Protein AF-A0A1A8IDZ0-F1 (afdb_monomer)

Radius of gyration: 22.8 Å; Cα c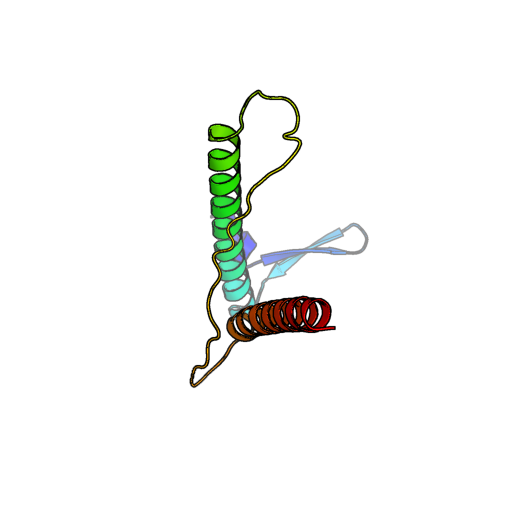ontacts (8 Å, |Δi|>4): 42; chains: 1; bounding box: 43×44×68 Å

Foldseek 3Di:
DVVVQPLQWPWDQDPNDTDIDGDDPVSSVVSVVVVVVVVVVVVVVVVVVVVCVVPDDPDDDDPDDDDDDDADDQDDDPDDDVVNVVRNVVVVVVVVVVVVVVVVVVD

Secondary structure (DSSP, 8-state):
-HHHHHHHEEEEEETTEEEEEEPPHHHHHHHHHHHHHHHHHHHHHHHHHHHHHHH--SSS--S--------------SS--HHHHHHHHHHHHHHHHHHHHHHHH--

pLDDT: mean 92.17, std 7.97, range [53.25, 98.69]

Solvent-accessible surface area (backbone atoms only — not comparable to full-atom values): 6622 Å² total; per-residue (Å²): 107,72,66,60,51,58,45,38,30,48,78,43,83,54,98,91,41,81,46,78,43,80,48,54,74,68,56,23,50,53,48,50,52,51,48,51,52,50,53,51,50,51,51,52,52,50,49,51,53,51,52,52,62,73,68,57,70,92,68,74,84,71,94,71,86,88,85,85,88,87,75,75,68,80,70,88,62,101,74,72,55,72,66,45,51,54,41,34,50,53,44,52,54,50,51,54,51,50,51,55,52,54,60,64,72,75,110

Sequence (107 aa):
SQMAHWLCHRRLAVRGEMLVKPMTGQQALEARDALAKQIYGQLFTWTVQRLNSALRTQRSKAKSFIGVLDIYGFETFDRNSFEQFCINYANEKLQQQFNRHVFHLEQ

Structure (mmCIF, N/CA/C/O backbone):
data_AF-A0A1A8IDZ0-F1
#
_entry.id   AF-A0A1A8IDZ0-F1
#
loop_
_atom_site.group_PDB
_atom_site.id
_atom_site.type_symbol
_atom_site.label_atom_id
_atom_site.label_alt_id
_atom_site.label_comp_id
_atom_site.label_asym_id
_atom_site.label_entity_id
_atom_site.label_s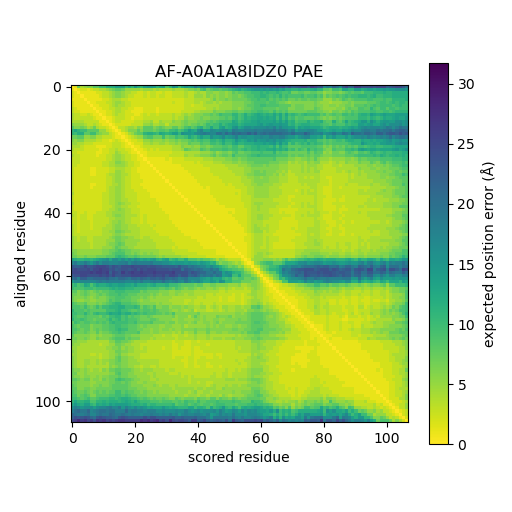eq_id
_atom_site.pdbx_PDB_ins_code
_atom_site.Cartn_x
_atom_site.Cartn_y
_atom_site.Cartn_z
_atom_site.occupancy
_atom_site.B_iso_or_equiv
_atom_site.auth_seq_id
_atom_site.auth_comp_id
_atom_site.auth_asym_id
_atom_site.auth_atom_id
_atom_site.pdbx_PDB_model_num
ATOM 1 N N . SER A 1 1 ? -0.566 4.135 -29.370 1.00 85.06 1 SER A N 1
ATOM 2 C CA . SER A 1 1 ? -1.405 4.966 -28.476 1.00 85.06 1 SER A CA 1
ATOM 3 C C . SER A 1 1 ? -0.510 5.915 -27.683 1.00 85.06 1 SER A C 1
ATOM 5 O O . SER A 1 1 ? 0.661 5.599 -27.500 1.00 85.06 1 SER A O 1
ATOM 7 N N . GLN A 1 2 ? -1.018 7.062 -27.211 1.00 91.69 2 GLN A N 1
ATOM 8 C CA . GLN A 1 2 ? -0.215 8.009 -26.410 1.00 91.69 2 GLN A CA 1
ATOM 9 C C . GLN A 1 2 ? 0.345 7.367 -25.127 1.00 91.69 2 GLN A C 1
ATOM 11 O O . GLN A 1 2 ? 1.490 7.615 -24.769 1.00 91.69 2 GLN A O 1
ATOM 16 N N . MET A 1 3 ? -0.422 6.479 -24.484 1.00 90.00 3 MET A N 1
ATOM 17 C CA . MET A 1 3 ? 0.023 5.737 -23.298 1.00 90.00 3 MET A CA 1
ATOM 18 C C . MET A 1 3 ? 1.265 4.876 -23.575 1.00 90.00 3 MET A C 1
ATOM 20 O O . MET A 1 3 ? 2.238 4.948 -22.836 1.00 90.00 3 MET A O 1
ATOM 24 N N . ALA A 1 4 ? 1.268 4.104 -24.669 1.00 90.75 4 ALA A N 1
ATOM 25 C CA . ALA A 1 4 ? 2.416 3.269 -25.029 1.00 90.75 4 ALA A CA 1
ATOM 26 C C . ALA A 1 4 ? 3.680 4.106 -25.293 1.00 90.75 4 ALA A C 1
ATOM 28 O O . ALA A 1 4 ? 4.775 3.707 -24.911 1.00 90.75 4 ALA A O 1
ATOM 29 N N . HIS A 1 5 ? 3.530 5.292 -25.895 1.00 92.94 5 HIS A N 1
ATOM 30 C CA . HIS A 1 5 ? 4.654 6.207 -26.087 1.00 92.94 5 HIS A CA 1
ATOM 31 C C . HIS A 1 5 ? 5.252 6.644 -24.743 1.00 92.94 5 HIS 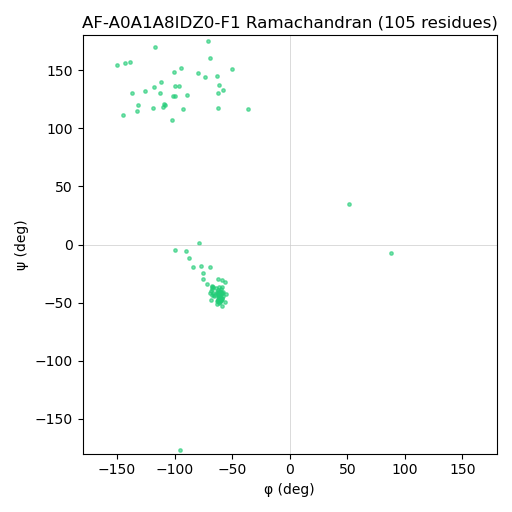A C 1
ATOM 33 O O . HIS A 1 5 ? 6.456 6.492 -24.553 1.00 92.94 5 HIS A O 1
ATOM 39 N N . TRP A 1 6 ? 4.422 7.107 -23.803 1.00 93.75 6 TRP A N 1
ATOM 40 C CA . TRP A 1 6 ? 4.884 7.634 -22.512 1.00 93.75 6 TRP A CA 1
ATOM 41 C C . TRP A 1 6 ? 5.293 6.572 -21.485 1.00 93.75 6 TRP A C 1
ATOM 43 O O . TRP A 1 6 ? 6.031 6.888 -20.559 1.00 93.75 6 TRP A O 1
ATOM 53 N N . LEU A 1 7 ? 4.874 5.316 -21.651 1.00 93.56 7 LEU A N 1
ATOM 54 C CA . LEU A 1 7 ? 5.415 4.196 -20.870 1.00 93.56 7 LEU A CA 1
ATOM 55 C C . LEU A 1 7 ? 6.814 3.779 -21.344 1.00 93.56 7 LEU A C 1
ATOM 57 O O . LEU A 1 7 ? 7.616 3.310 -20.544 1.00 93.56 7 LEU A O 1
ATOM 61 N N . CYS A 1 8 ? 7.115 3.967 -22.632 1.00 95.19 8 CYS A N 1
ATOM 62 C CA . CYS A 1 8 ? 8.407 3.607 -23.219 1.00 95.19 8 CYS A CA 1
ATOM 63 C C . CYS A 1 8 ? 9.366 4.797 -23.372 1.00 95.19 8 CYS A C 1
ATOM 65 O O . CYS A 1 8 ? 10.509 4.605 -23.783 1.00 95.19 8 CYS A O 1
ATOM 67 N N . HIS A 1 9 ? 8.927 6.021 -23.071 1.00 94.81 9 HIS A N 1
ATOM 68 C CA . HIS A 1 9 ? 9.733 7.235 -23.179 1.00 94.81 9 HIS A CA 1
ATOM 69 C C . HIS A 1 9 ? 9.523 8.123 -21.961 1.00 94.81 9 HIS A C 1
ATOM 71 O O . HIS A 1 9 ? 8.399 8.468 -21.603 1.00 94.81 9 HIS A O 1
ATOM 77 N N . ARG A 1 10 ? 10.626 8.569 -21.364 1.00 92.00 10 ARG A N 1
ATOM 78 C CA . ARG A 1 10 ? 10.613 9.484 -20.229 1.00 92.00 10 ARG A CA 1
ATOM 79 C C . ARG A 1 10 ? 10.885 10.903 -20.699 1.00 92.00 10 ARG A C 1
ATOM 81 O O . ARG A 1 10 ? 11.898 11.166 -21.347 1.00 92.00 10 ARG A O 1
ATOM 88 N N . ARG A 1 11 ? 10.005 11.825 -20.311 1.00 91.38 11 ARG 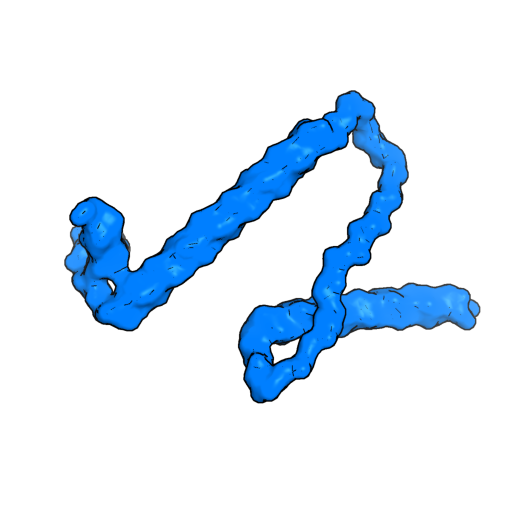A N 1
ATOM 89 C CA . ARG A 1 11 ? 10.204 13.263 -20.493 1.00 91.38 11 ARG A CA 1
ATOM 90 C C . ARG A 1 11 ? 10.934 13.846 -19.284 1.00 91.38 11 ARG A C 1
ATOM 92 O O . ARG A 1 11 ? 10.525 13.615 -18.148 1.00 91.38 11 ARG A O 1
ATOM 99 N N . LEU A 1 12 ? 12.008 14.582 -19.528 1.00 90.62 12 LEU A N 1
ATOM 100 C CA . LEU A 1 12 ? 12.883 15.171 -18.520 1.00 90.62 12 LEU A CA 1
ATOM 101 C C . LEU A 1 12 ? 12.994 16.672 -18.775 1.00 90.62 12 LEU A C 1
ATOM 103 O O . LEU A 1 12 ? 13.249 17.081 -19.903 1.00 90.62 12 LEU A O 1
ATOM 107 N N . ALA A 1 13 ? 12.827 17.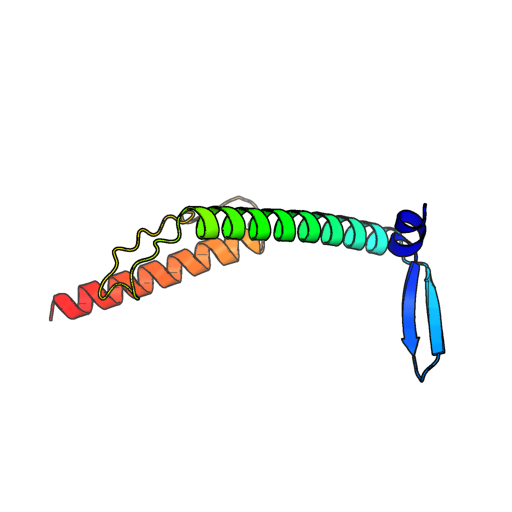476 -17.730 1.00 92.50 13 ALA A N 1
ATOM 108 C CA . ALA A 1 13 ? 13.124 18.901 -17.780 1.00 92.50 13 ALA A CA 1
ATOM 109 C C . ALA A 1 13 ? 14.564 19.111 -17.297 1.00 92.50 13 ALA A C 1
ATOM 111 O O . ALA A 1 13 ? 14.878 18.794 -16.149 1.00 92.50 13 ALA A O 1
ATOM 112 N N . VAL A 1 14 ? 15.443 19.614 -18.162 1.00 89.94 14 VAL A N 1
ATOM 113 C CA . VAL A 1 14 ? 16.849 19.884 -17.836 1.00 89.94 14 VAL A CA 1
ATOM 114 C C . VAL A 1 14 ? 17.196 21.283 -18.322 1.00 89.94 14 VAL A C 1
ATOM 116 O O . VAL A 1 14 ? 17.092 21.567 -19.506 1.00 89.94 14 VAL A O 1
ATOM 119 N N . ARG A 1 15 ? 17.614 22.165 -17.403 1.00 84.44 15 ARG A N 1
ATOM 120 C CA . ARG A 1 15 ? 18.063 23.541 -17.714 1.00 84.44 15 ARG A CA 1
ATOM 121 C C . ARG A 1 15 ? 17.083 24.353 -18.586 1.00 84.44 15 ARG A C 1
ATOM 123 O O . ARG A 1 15 ? 17.506 25.164 -19.395 1.00 84.44 15 ARG A O 1
ATOM 130 N N . GLY A 1 16 ? 15.777 24.146 -18.404 1.00 87.75 16 GLY A N 1
ATOM 131 C CA . GLY A 1 16 ? 14.729 24.841 -19.164 1.00 87.75 16 GLY A CA 1
ATOM 132 C C . GLY A 1 16 ? 14.328 24.159 -20.477 1.00 87.75 16 GLY A C 1
ATOM 133 O O . GLY A 1 16 ? 13.321 24.541 -21.064 1.00 87.75 16 GLY A O 1
ATOM 134 N N . GLU A 1 17 ? 15.040 23.112 -20.899 1.00 90.94 17 GLU A N 1
ATOM 135 C CA . GLU A 1 17 ? 14.709 22.317 -22.081 1.00 90.94 17 GLU A CA 1
ATOM 136 C C . GLU A 1 17 ? 14.007 21.007 -21.707 1.00 90.94 17 GLU A C 1
ATOM 138 O O . GLU A 1 17 ? 14.249 20.412 -20.652 1.00 90.94 17 GLU A O 1
ATOM 143 N N . MET A 1 18 ? 13.126 20.544 -22.597 1.00 91.62 18 MET A N 1
ATOM 144 C CA . MET A 1 18 ? 12.391 19.290 -22.440 1.00 91.62 18 MET A CA 1
ATOM 145 C C . MET A 1 18 ? 13.012 18.208 -23.321 1.00 91.62 18 MET A C 1
ATOM 147 O O . MET A 1 18 ? 12.826 18.202 -24.535 1.00 91.62 18 MET A O 1
ATOM 151 N N . LEU A 1 19 ? 13.710 17.260 -22.698 1.00 92.38 19 LEU A N 1
ATOM 152 C CA . LEU A 1 19 ? 14.304 16.106 -23.365 1.00 92.38 19 LEU A CA 1
ATOM 153 C C . LEU A 1 19 ? 13.374 14.893 -23.263 1.00 92.38 19 LEU A C 1
ATOM 155 O O . LEU A 1 19 ? 12.851 14.588 -22.191 1.00 92.38 19 LEU A O 1
ATOM 159 N N . VAL A 1 20 ? 13.209 14.156 -24.361 1.00 92.81 20 VAL A N 1
ATOM 160 C CA . VAL A 1 20 ? 12.527 12.854 -24.366 1.00 92.81 20 VAL A CA 1
ATOM 161 C C . VAL A 1 20 ? 13.563 11.764 -24.602 1.00 92.81 20 VAL A C 1
ATOM 163 O O . VAL A 1 20 ? 14.258 11.774 -25.614 1.00 92.81 20 VAL A O 1
ATOM 166 N N . LYS A 1 21 ? 13.674 10.823 -23.660 1.00 93.81 21 LYS A N 1
ATOM 167 C CA . LYS A 1 21 ? 14.618 9.701 -23.727 1.00 93.81 21 LYS A CA 1
ATOM 168 C C . LYS A 1 21 ? 13.859 8.368 -23.750 1.00 93.81 21 LYS A C 1
ATOM 170 O O . LYS A 1 21 ? 12.951 8.203 -22.931 1.00 93.81 21 LYS A O 1
ATOM 175 N N . PRO A 1 22 ? 14.223 7.406 -24.618 1.00 94.56 22 PRO A N 1
ATOM 176 C CA . PRO A 1 22 ? 13.661 6.060 -24.557 1.00 94.56 22 PRO A CA 1
ATOM 177 C C . PRO A 1 22 ? 14.029 5.363 -23.237 1.00 94.56 22 PRO A C 1
ATOM 179 O O . PRO A 1 22 ? 15.117 5.561 -22.688 1.00 94.56 22 PRO A O 1
ATOM 182 N N . MET A 1 23 ? 13.109 4.553 -22.725 1.00 95.25 23 MET A N 1
ATOM 183 C CA . MET A 1 23 ? 13.282 3.732 -21.525 1.00 95.25 23 MET A CA 1
ATOM 184 C C . MET A 1 23 ? 13.731 2.322 -21.911 1.00 95.25 23 MET A C 1
ATOM 186 O O . MET A 1 23 ? 13.419 1.834 -22.998 1.00 95.25 23 MET A O 1
ATOM 190 N N . THR A 1 24 ? 14.463 1.651 -21.020 1.00 96.50 24 THR A N 1
ATOM 191 C CA . THR A 1 24 ? 14.751 0.221 -21.203 1.00 96.50 24 THR A CA 1
ATOM 192 C C . THR A 1 24 ? 13.472 -0.602 -21.025 1.00 96.50 24 THR A C 1
ATOM 194 O O . THR A 1 24 ? 12.519 -0.151 -20.386 1.00 96.50 24 THR A O 1
ATOM 197 N N . GLY A 1 25 ? 13.451 -1.835 -21.543 1.00 95.81 25 GLY A N 1
ATOM 198 C CA . GLY A 1 25 ? 12.301 -2.731 -21.370 1.00 95.81 25 GLY A CA 1
ATOM 199 C C . GLY A 1 25 ? 11.927 -2.939 -19.897 1.00 95.81 25 GLY A C 1
ATOM 200 O O . GLY A 1 25 ? 10.756 -2.839 -19.544 1.00 95.81 25 GLY A O 1
ATOM 201 N N . GLN A 1 26 ? 12.926 -3.117 -19.024 1.00 97.06 26 GLN A N 1
ATOM 202 C CA . GLN A 1 26 ? 12.723 -3.246 -17.578 1.00 97.06 26 GLN A CA 1
ATOM 203 C C . GLN A 1 26 ? 12.087 -1.990 -16.964 1.00 97.06 26 GLN A C 1
ATOM 205 O O . GLN A 1 26 ? 11.118 -2.085 -16.218 1.00 97.06 26 GLN A O 1
ATOM 210 N N . GLN A 1 27 ? 12.575 -0.803 -17.331 1.00 96.25 27 GLN A N 1
ATOM 211 C CA . GLN A 1 27 ? 12.017 0.458 -16.841 1.00 96.25 27 GLN A CA 1
ATOM 212 C C . GLN A 1 27 ? 10.570 0.670 -17.308 1.00 96.25 27 GLN A C 1
ATOM 214 O O . GLN A 1 27 ? 9.750 1.190 -16.554 1.00 96.25 27 GLN A O 1
ATOM 219 N N . ALA A 1 28 ? 10.245 0.276 -18.542 1.00 96.12 28 ALA A N 1
ATOM 220 C CA . ALA A 1 28 ? 8.883 0.356 -19.063 1.00 96.12 28 ALA A CA 1
ATOM 221 C C . ALA A 1 28 ? 7.932 -0.616 -18.336 1.00 96.12 28 ALA A C 1
ATOM 223 O O . ALA A 1 28 ? 6.788 -0.256 -18.049 1.00 96.12 28 ALA A O 1
ATOM 224 N N . LEU A 1 29 ? 8.404 -1.823 -17.991 1.00 96.81 29 LEU A N 1
ATOM 225 C CA . LEU A 1 29 ? 7.653 -2.791 -17.179 1.00 96.81 29 LEU A CA 1
ATOM 226 C C . LEU A 1 29 ? 7.376 -2.251 -15.771 1.00 96.81 29 LEU A C 1
ATOM 228 O O . LEU A 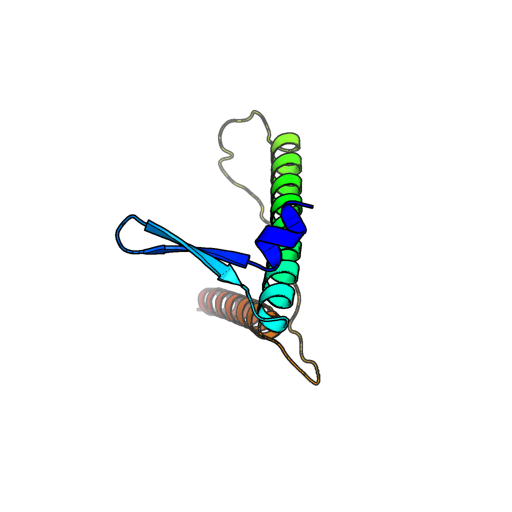1 29 ? 6.229 -2.252 -15.330 1.00 96.81 29 LEU A O 1
ATOM 232 N N . GLU A 1 30 ? 8.396 -1.717 -15.101 1.00 96.06 30 GLU A N 1
ATOM 233 C CA . GLU A 1 30 ? 8.247 -1.100 -13.778 1.00 96.06 30 GLU A CA 1
ATOM 234 C C . GLU A 1 30 ? 7.293 0.100 -13.811 1.00 96.06 30 GLU A C 1
ATOM 236 O O . GLU A 1 30 ? 6.445 0.240 -12.932 1.00 96.06 30 GLU A O 1
ATOM 241 N N . ALA A 1 31 ? 7.374 0.941 -14.849 1.00 94.75 31 ALA A N 1
ATOM 242 C CA . ALA A 1 31 ? 6.467 2.072 -15.031 1.00 94.75 31 ALA A CA 1
ATOM 243 C C . ALA A 1 31 ? 5.011 1.622 -15.229 1.00 94.75 31 ALA A C 1
ATOM 245 O O . ALA A 1 31 ? 4.101 2.217 -14.648 1.00 94.75 31 ALA A O 1
ATOM 246 N N . ARG A 1 32 ? 4.781 0.555 -16.008 1.00 96.75 32 ARG A N 1
ATOM 247 C CA . ARG A 1 32 ? 3.454 -0.054 -16.179 1.00 96.75 32 ARG A CA 1
ATOM 248 C C . ARG A 1 32 ? 2.907 -0.556 -14.843 1.00 96.75 32 ARG A C 1
ATOM 250 O O . ARG A 1 32 ? 1.763 -0.254 -14.509 1.00 96.75 32 ARG A O 1
ATOM 257 N N . ASP A 1 33 ? 3.708 -1.299 -14.086 1.00 97.12 33 ASP A N 1
ATOM 258 C CA . ASP A 1 33 ? 3.275 -1.897 -12.820 1.00 97.12 33 ASP A CA 1
ATOM 259 C C . ASP A 1 33 ? 3.022 -0.824 -11.755 1.00 97.12 33 ASP A C 1
ATOM 261 O O . ASP A 1 33 ? 2.025 -0.884 -11.035 1.00 97.12 33 ASP A O 1
ATOM 265 N N . ALA A 1 34 ? 3.868 0.207 -11.698 1.00 96.31 34 ALA A N 1
ATOM 266 C CA . ALA A 1 34 ? 3.661 1.368 -10.840 1.00 96.31 34 ALA A CA 1
ATOM 267 C C . ALA A 1 34 ? 2.379 2.129 -11.210 1.00 96.31 34 ALA A C 1
ATOM 269 O O . ALA A 1 34 ? 1.605 2.490 -10.323 1.00 96.31 34 ALA 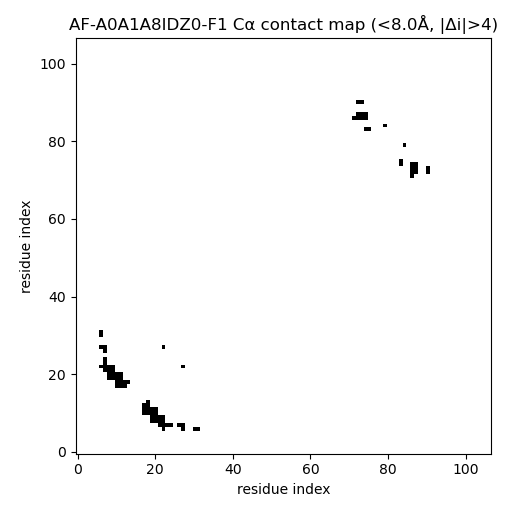A O 1
ATOM 270 N N . LEU A 1 35 ? 2.112 2.330 -12.506 1.00 96.19 35 LEU A N 1
ATOM 271 C CA . LEU A 1 35 ? 0.878 2.960 -12.976 1.00 96.19 35 LEU A CA 1
ATOM 272 C C . LEU A 1 35 ? -0.356 2.137 -12.582 1.00 96.19 35 LEU A C 1
ATOM 274 O O . LEU A 1 35 ? -1.326 2.701 -12.080 1.00 96.19 35 LEU A O 1
ATOM 278 N N . ALA A 1 36 ? -0.313 0.815 -12.758 1.00 97.88 36 ALA A N 1
ATOM 279 C CA . ALA A 1 36 ? -1.403 -0.075 -12.365 1.00 97.88 36 ALA A CA 1
ATOM 280 C C . ALA A 1 36 ? -1.668 -0.019 -10.850 1.00 97.88 36 ALA A C 1
ATOM 282 O O . ALA A 1 36 ? -2.811 0.179 -10.432 1.00 97.88 36 ALA A O 1
ATOM 283 N N . LYS A 1 37 ? -0.610 -0.106 -10.029 1.00 97.81 37 LYS A N 1
ATOM 284 C CA . LYS A 1 37 ? -0.699 0.039 -8.566 1.00 97.81 37 LYS A CA 1
ATOM 285 C C . LYS A 1 37 ? -1.284 1.396 -8.168 1.00 97.81 37 LYS A C 1
ATOM 287 O O . LYS A 1 37 ? -2.140 1.454 -7.289 1.00 97.81 37 LYS A O 1
ATOM 292 N N . GLN A 1 38 ? -0.884 2.474 -8.844 1.00 97.81 38 GLN A N 1
ATOM 293 C CA . GLN A 1 38 ? -1.382 3.822 -8.570 1.00 97.81 38 GLN A CA 1
ATOM 294 C C . GLN A 1 38 ? -2.866 3.981 -8.923 1.00 97.81 38 GLN A C 1
ATOM 296 O O . GLN A 1 38 ? -3.623 4.550 -8.138 1.00 97.81 38 GLN A O 1
ATOM 301 N N . ILE A 1 39 ? -3.306 3.460 -10.072 1.00 98.38 39 ILE A N 1
ATOM 302 C CA . ILE A 1 39 ? -4.723 3.479 -10.467 1.00 98.38 39 ILE A CA 1
ATOM 303 C C . ILE A 1 39 ? -5.565 2.709 -9.444 1.00 98.38 39 ILE A C 1
ATOM 305 O O . ILE A 1 39 ? -6.585 3.219 -8.979 1.00 98.38 39 ILE A O 1
ATOM 309 N N . TYR A 1 40 ? -5.121 1.514 -9.049 1.00 98.56 40 TYR A N 1
ATOM 310 C CA . TYR A 1 40 ? -5.808 0.721 -8.032 1.00 98.56 40 TYR A CA 1
ATOM 311 C C . TYR A 1 40 ? -5.859 1.445 -6.676 1.00 98.56 40 TYR A C 1
ATOM 313 O O . TYR A 1 40 ? -6.919 1.518 -6.056 1.00 98.56 40 TYR A O 1
ATOM 321 N N . GLY A 1 41 ? -4.753 2.058 -6.242 1.00 98.31 41 GLY A N 1
ATOM 322 C CA . GLY A 1 41 ? -4.704 2.850 -5.010 1.00 98.31 41 GLY A CA 1
ATOM 323 C C . GLY A 1 41 ? -5.660 4.050 -5.024 1.00 98.31 41 GLY A C 1
ATOM 324 O O . GLY A 1 41 ? -6.336 4.323 -4.027 1.00 98.31 41 GLY A O 1
ATOM 325 N N . GLN A 1 42 ? -5.782 4.740 -6.163 1.00 98.56 42 GLN A N 1
ATOM 326 C CA . GLN A 1 42 ? -6.745 5.833 -6.337 1.00 98.56 42 GLN A CA 1
ATOM 327 C C . GLN A 1 42 ? -8.192 5.336 -6.297 1.00 98.56 42 GLN A C 1
ATOM 329 O O . GLN A 1 42 ? -9.025 5.955 -5.635 1.00 98.56 42 GLN A O 1
ATOM 334 N N . LEU A 1 43 ? -8.488 4.204 -6.940 1.00 98.69 43 LEU A N 1
ATOM 335 C CA . LEU A 1 43 ? -9.811 3.582 -6.890 1.00 98.69 43 LEU A CA 1
ATOM 336 C C . LEU A 1 43 ? -10.191 3.180 -5.458 1.00 98.69 43 LEU A C 1
ATOM 338 O O . LEU A 1 43 ? -11.304 3.467 -5.010 1.00 98.69 43 LEU A O 1
ATOM 342 N N . PHE A 1 44 ? -9.268 2.555 -4.725 1.00 98.31 44 PHE A N 1
ATOM 343 C CA . PHE A 1 44 ? -9.473 2.195 -3.323 1.00 98.31 44 PHE A CA 1
ATOM 344 C C . PHE A 1 44 ? -9.758 3.438 -2.470 1.00 98.31 44 PHE A C 1
ATOM 346 O O . PHE A 1 44 ? -10.757 3.489 -1.753 1.00 98.31 44 PHE A O 1
ATOM 353 N N . THR A 1 45 ? -8.944 4.486 -2.624 1.00 98.19 45 THR A N 1
ATOM 354 C CA . THR A 1 45 ? -9.126 5.765 -1.918 1.00 98.19 45 THR A CA 1
ATOM 355 C C . THR A 1 45 ? -10.487 6.388 -2.224 1.00 98.19 45 THR A C 1
ATOM 357 O O . THR A 1 45 ? -11.206 6.790 -1.309 1.00 98.19 45 THR A O 1
ATOM 360 N N . TRP A 1 46 ? -10.878 6.430 -3.499 1.00 98.44 46 TRP A N 1
ATOM 361 C CA . TRP A 1 46 ? -12.178 6.944 -3.929 1.00 98.44 46 TRP A CA 1
ATOM 362 C C . TRP A 1 46 ? -13.343 6.145 -3.329 1.00 98.44 46 TRP A C 1
ATOM 364 O O . TRP A 1 46 ? -14.327 6.725 -2.868 1.00 98.44 46 TRP A O 1
ATOM 374 N N . THR A 1 47 ? -13.210 4.820 -3.265 1.00 98.50 47 THR A N 1
ATOM 375 C CA . THR A 1 47 ? -14.212 3.929 -2.663 1.00 98.50 47 THR A CA 1
ATOM 376 C C . THR A 1 47 ? -14.397 4.239 -1.178 1.00 98.50 47 THR A C 1
ATOM 378 O O . THR A 1 47 ? -15.525 4.453 -0.729 1.00 98.50 47 THR A O 1
ATOM 381 N N . VAL A 1 48 ? -13.295 4.357 -0.428 1.00 97.69 48 VAL A N 1
ATOM 382 C CA . VAL A 1 48 ? -13.313 4.725 0.998 1.00 97.69 48 VAL A CA 1
ATOM 383 C C . VAL A 1 48 ? -13.944 6.104 1.203 1.00 97.69 48 VAL A C 1
ATOM 385 O O . VAL A 1 48 ? -14.799 6.276 2.070 1.00 97.69 48 VAL A O 1
ATOM 388 N N . GLN A 1 49 ? -13.586 7.094 0.380 1.00 97.50 49 GLN A N 1
ATOM 389 C CA . GLN A 1 49 ? -14.169 8.439 0.449 1.00 97.50 49 GLN A CA 1
ATOM 390 C C . GLN A 1 49 ? -15.678 8.440 0.185 1.00 97.50 49 GLN A C 1
ATOM 392 O O . GLN A 1 49 ? -16.428 9.152 0.864 1.00 97.50 49 GLN A O 1
ATOM 397 N N . ARG A 1 50 ? -16.136 7.641 -0.784 1.00 97.56 50 ARG A N 1
ATOM 398 C CA . ARG A 1 50 ? -17.556 7.508 -1.119 1.00 97.56 50 ARG A CA 1
ATOM 399 C C . ARG A 1 50 ? -18.338 6.862 0.022 1.00 97.56 50 ARG A C 1
ATOM 401 O O . ARG A 1 50 ? -19.383 7.389 0.398 1.00 97.56 50 ARG A O 1
ATOM 408 N N . LEU A 1 51 ? -17.805 5.793 0.614 1.00 96.62 51 LEU A N 1
ATOM 409 C CA . LEU A 1 51 ? -18.397 5.131 1.777 1.00 96.62 51 LEU A CA 1
ATOM 410 C C . LEU A 1 51 ? -18.463 6.076 2.986 1.00 96.62 51 LEU A C 1
ATOM 412 O O . LEU A 1 51 ? -19.532 6.262 3.564 1.00 96.62 51 LEU A O 1
ATOM 416 N N . ASN A 1 52 ? -17.368 6.770 3.299 1.00 94.56 52 ASN A N 1
ATOM 417 C CA . ASN A 1 52 ? -17.331 7.754 4.384 1.00 94.56 52 ASN A CA 1
ATOM 418 C C . ASN A 1 52 ? -18.334 8.894 4.171 1.00 94.56 52 ASN A C 1
ATOM 420 O O . ASN A 1 52 ? -18.967 9.345 5.121 1.00 94.56 52 ASN A O 1
ATOM 424 N N . SER A 1 53 ? -18.508 9.357 2.931 1.00 93.38 53 SER A N 1
ATOM 425 C CA . SER A 1 53 ? -19.483 10.406 2.610 1.00 93.38 53 SER A CA 1
ATOM 426 C C . SER A 1 53 ? -20.925 9.934 2.780 1.00 93.38 53 SER A C 1
ATOM 428 O O . SER A 1 53 ? -21.757 10.722 3.224 1.00 93.38 53 SER A O 1
ATOM 430 N N . ALA A 1 54 ? -21.209 8.668 2.459 1.00 93.94 54 ALA A N 1
ATOM 431 C CA . ALA A 1 54 ? -22.524 8.056 2.634 1.00 93.94 54 ALA A CA 1
ATOM 432 C C . ALA A 1 54 ? -22.865 7.787 4.111 1.00 93.94 54 ALA A C 1
ATOM 434 O O . ALA A 1 54 ? -24.021 7.912 4.501 1.00 93.94 54 ALA A O 1
ATOM 435 N N . LEU A 1 55 ? -21.866 7.455 4.936 1.00 91.62 55 LEU A N 1
ATOM 436 C CA . LEU A 1 55 ? -22.033 7.174 6.370 1.00 91.62 55 LEU A CA 1
ATOM 437 C C . LEU A 1 55 ? -21.959 8.423 7.263 1.00 91.62 55 LEU A C 1
ATOM 439 O O . LEU A 1 55 ? -22.264 8.356 8.455 1.00 91.62 55 LEU A O 1
ATOM 443 N N . ARG A 1 56 ? -21.528 9.567 6.720 1.00 85.44 56 ARG A N 1
ATOM 444 C CA . ARG A 1 56 ? -21.348 10.804 7.485 1.00 85.44 56 ARG A CA 1
ATOM 445 C C . ARG A 1 56 ? -22.682 11.278 8.064 1.00 85.44 56 ARG A C 1
ATOM 447 O O . ARG A 1 56 ? -23.597 11.647 7.332 1.00 85.44 56 ARG A O 1
ATOM 454 N N . THR A 1 57 ? -22.765 11.330 9.390 1.00 77.25 57 THR A N 1
ATOM 455 C CA . THR A 1 57 ? -23.943 11.847 10.095 1.00 77.25 57 THR A CA 1
ATOM 456 C C . THR A 1 57 ? -23.932 13.381 10.117 1.00 77.25 57 THR A C 1
ATOM 458 O O . THR A 1 57 ? -22.875 14.007 10.159 1.00 77.25 57 THR A O 1
ATOM 461 N N . GLN A 1 58 ? -25.112 14.008 10.087 1.00 71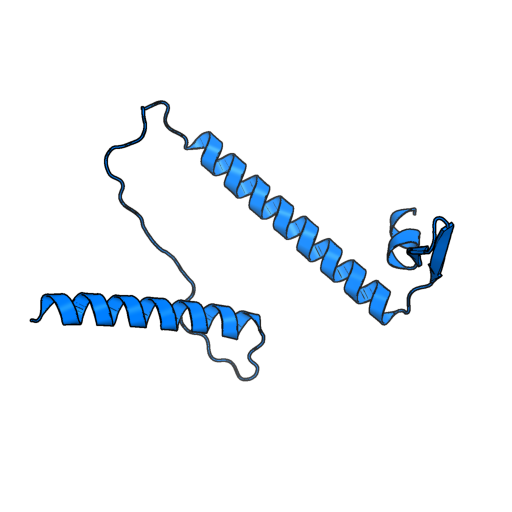.12 58 GLN A N 1
ATOM 462 C CA . GLN A 1 58 ? -25.264 15.475 10.138 1.00 71.12 58 GLN A CA 1
ATOM 463 C C . GLN A 1 58 ? -25.125 16.063 11.556 1.00 71.12 58 GLN A C 1
ATOM 465 O O . GLN A 1 58 ? -25.286 17.268 11.747 1.00 71.12 58 GLN A O 1
ATOM 470 N N . ARG A 1 59 ? -24.859 15.236 12.576 1.00 65.75 59 ARG A N 1
ATOM 471 C CA . ARG A 1 59 ? -24.701 15.715 13.955 1.00 65.75 59 ARG A CA 1
ATOM 472 C C . ARG A 1 59 ? -23.358 16.429 14.121 1.00 65.75 59 ARG A C 1
ATOM 474 O O . ARG A 1 59 ? -22.353 16.036 13.534 1.00 65.75 59 ARG A O 1
ATOM 481 N N . SER A 1 60 ? -23.352 17.475 14.949 1.00 70.12 60 SER A N 1
ATOM 482 C CA . SER A 1 60 ? -22.128 18.136 15.412 1.00 70.12 60 SER A CA 1
ATOM 483 C C . SER A 1 60 ? -21.126 17.107 15.953 1.00 70.12 60 SER A C 1
ATOM 485 O O . SER A 1 60 ? -21.533 16.039 16.414 1.00 70.12 60 SER A O 1
ATOM 487 N N . LYS A 1 61 ? -19.818 17.415 15.862 1.00 72.62 61 LYS A N 1
ATOM 488 C CA . LYS A 1 61 ? -18.708 16.523 16.259 1.00 72.62 61 LYS A CA 1
ATOM 489 C C . LYS A 1 61 ? -19.073 15.708 17.507 1.00 72.62 61 LYS A C 1
ATOM 491 O O . LYS A 1 61 ? -19.314 16.283 18.569 1.00 72.62 61 LYS A O 1
ATOM 496 N N . ALA A 1 62 ? -19.128 14.383 17.363 1.00 74.00 62 ALA A N 1
ATOM 497 C CA . ALA A 1 62 ? -19.451 13.490 18.467 1.00 74.00 62 ALA A CA 1
ATOM 498 C C . ALA A 1 62 ? -18.447 13.695 19.614 1.00 74.00 62 ALA A C 1
ATOM 500 O O . ALA A 1 62 ? -17.240 13.751 19.380 1.00 74.00 62 ALA A O 1
ATOM 501 N N . LYS A 1 63 ? -18.943 13.818 20.853 1.00 81.75 63 LYS A N 1
ATOM 502 C CA . LYS A 1 63 ? -18.095 13.996 22.048 1.00 81.75 63 LYS A CA 1
ATOM 503 C C . LYS A 1 63 ? -17.279 12.741 22.394 1.00 81.75 63 LYS A C 1
ATOM 505 O O . LYS A 1 63 ? -16.292 12.839 23.113 1.00 81.75 63 LYS A O 1
ATOM 510 N N . SER A 1 64 ? -17.689 11.578 21.890 1.00 88.19 64 SER A N 1
ATOM 511 C CA . SER A 1 64 ? -17.050 10.277 22.111 1.00 88.19 64 SER A CA 1
ATOM 512 C C . SER A 1 64 ? -17.280 9.382 20.893 1.00 88.19 64 SER A C 1
ATOM 514 O O . SER A 1 64 ? -18.262 9.567 20.171 1.00 88.19 64 SER A O 1
ATOM 516 N N . PHE A 1 65 ? -16.393 8.413 20.666 1.00 88.38 65 PHE A N 1
ATOM 517 C CA . PHE A 1 65 ? -16.538 7.412 19.609 1.00 88.38 65 PHE A CA 1
ATOM 518 C C . PHE A 1 65 ? -16.014 6.051 20.080 1.00 88.38 65 PHE A C 1
ATOM 520 O O . PHE A 1 65 ? -15.177 5.985 20.977 1.00 88.38 65 PHE A O 1
ATOM 527 N N . ILE A 1 66 ? -16.508 4.981 19.457 1.00 92.44 66 ILE A N 1
ATOM 528 C CA . ILE A 1 66 ? -16.000 3.618 19.626 1.00 92.44 66 ILE A CA 1
ATOM 529 C C . ILE A 1 66 ? -15.286 3.255 18.327 1.00 92.44 66 ILE A C 1
ATOM 531 O O . ILE A 1 66 ? -15.889 3.313 17.255 1.00 92.44 66 ILE A O 1
ATOM 535 N N . GLY A 1 67 ? -13.996 2.943 18.419 1.00 92.19 67 GLY A N 1
ATOM 536 C CA . GLY A 1 67 ? -13.190 2.487 17.291 1.00 92.19 67 GLY A CA 1
ATOM 537 C C . GLY A 1 67 ? -13.046 0.972 17.316 1.00 92.19 67 GLY A C 1
ATOM 538 O O . GLY A 1 67 ? -12.779 0.400 18.369 1.00 92.19 67 GLY A O 1
ATOM 539 N N . VAL A 1 68 ? -13.196 0.338 16.156 1.00 95.69 68 VAL A N 1
ATOM 540 C CA . VAL A 1 68 ? -12.865 -1.075 15.952 1.00 95.69 68 VAL A CA 1
ATOM 541 C C . VAL A 1 68 ? -11.672 -1.124 15.008 1.00 95.69 68 VAL A C 1
ATOM 543 O O . VAL A 1 68 ? -11.674 -0.447 13.980 1.00 95.69 68 VAL A O 1
ATOM 546 N N . LEU A 1 69 ? -10.648 -1.884 15.383 1.00 94.94 69 LEU A N 1
ATOM 547 C CA . LEU A 1 69 ? -9.446 -2.086 14.587 1.00 94.94 69 LEU A CA 1
ATOM 548 C C . LEU A 1 69 ? -9.442 -3.526 14.075 1.00 94.94 69 LEU A C 1
ATOM 550 O O . LEU A 1 69 ? -9.413 -4.454 14.876 1.00 94.94 69 LEU A O 1
ATOM 554 N N . ASP A 1 70 ? -9.466 -3.679 12.756 1.00 95.81 70 ASP A N 1
ATOM 555 C CA . ASP A 1 70 ? -9.308 -4.953 12.057 1.00 95.81 70 ASP A CA 1
ATOM 556 C C . ASP A 1 70 ? -8.061 -4.848 11.175 1.00 95.81 70 ASP A C 1
ATOM 558 O O . ASP A 1 70 ? -7.963 -3.955 10.328 1.00 95.81 70 ASP A O 1
ATOM 562 N N . ILE A 1 71 ? -7.064 -5.684 11.451 1.00 94.56 71 ILE A N 1
ATOM 563 C CA . ILE A 1 71 ? -5.764 -5.666 10.782 1.00 94.56 71 ILE A CA 1
ATOM 564 C C . ILE A 1 71 ? -5.301 -7.090 10.489 1.00 94.56 71 ILE A C 1
ATOM 566 O O . ILE A 1 71 ? -5.686 -8.039 11.168 1.00 94.56 71 ILE A O 1
ATOM 570 N N . TYR A 1 72 ? -4.414 -7.227 9.505 1.00 92.94 72 TYR A N 1
ATOM 571 C CA . TYR A 1 72 ? -3.747 -8.494 9.226 1.00 92.94 72 TYR A CA 1
ATOM 572 C C . TYR A 1 72 ? -2.909 -8.958 10.424 1.00 92.94 72 TYR A C 1
ATOM 574 O O . TYR A 1 72 ? -2.196 -8.159 11.039 1.00 92.94 72 TYR A O 1
ATOM 582 N N . GLY A 1 73 ? -2.980 -10.256 10.726 1.00 92.88 73 GLY A N 1
ATOM 583 C CA . GLY A 1 73 ? -2.143 -10.894 11.741 1.00 92.88 73 GLY A CA 1
ATOM 584 C C . GLY A 1 73 ? -0.682 -11.016 11.308 1.00 92.88 73 GLY A C 1
ATOM 585 O O . GLY A 1 73 ? -0.322 -10.695 10.178 1.00 92.88 73 GLY A O 1
ATOM 586 N N . PHE A 1 74 ? 0.164 -11.489 12.221 1.00 94.19 74 PHE A N 1
ATOM 587 C CA . PHE A 1 74 ? 1.578 -11.729 11.938 1.00 94.19 74 PHE A CA 1
ATOM 588 C C . PHE A 1 74 ? 1.748 -12.798 10.844 1.00 94.19 74 PHE A C 1
ATOM 590 O O . PHE A 1 74 ? 1.172 -13.882 10.935 1.00 94.19 74 PHE A O 1
ATOM 597 N N . GLU A 1 75 ? 2.555 -12.506 9.827 1.00 96.25 75 GLU A N 1
ATOM 598 C CA . GLU A 1 75 ? 2.794 -13.376 8.674 1.00 96.25 75 GLU A CA 1
ATOM 599 C C . GLU A 1 75 ? 4.229 -13.909 8.676 1.00 96.25 75 GLU A C 1
ATOM 601 O O . GLU A 1 75 ? 5.190 -13.196 8.969 1.00 96.25 75 GLU A O 1
ATOM 606 N N . THR A 1 76 ? 4.414 -15.180 8.328 1.00 95.06 76 THR A N 1
ATOM 607 C CA . THR A 1 76 ? 5.745 -15.758 8.105 1.00 95.06 76 THR A CA 1
ATOM 608 C C . THR A 1 76 ? 5.663 -16.771 6.979 1.00 95.06 76 THR A C 1
ATOM 610 O O . THR A 1 76 ? 5.051 -17.826 7.124 1.00 95.06 76 THR A O 1
ATOM 613 N N . PHE A 1 77 ? 6.289 -16.435 5.855 1.00 95.31 77 PHE A N 1
ATOM 614 C CA . PHE A 1 77 ? 6.393 -17.301 4.683 1.00 95.31 77 PHE A CA 1
ATOM 615 C C . PHE A 1 77 ? 7.856 -17.654 4.393 1.00 95.31 77 PHE A C 1
ATOM 617 O O . PHE A 1 77 ? 8.770 -17.018 4.921 1.00 95.31 77 PHE A O 1
ATOM 624 N N . ASP A 1 78 ? 8.083 -18.608 3.484 1.00 97.50 78 ASP A N 1
ATOM 625 C CA . ASP A 1 78 ? 9.429 -18.979 3.015 1.00 97.50 78 ASP A CA 1
ATOM 626 C C . ASP A 1 78 ? 10.186 -17.794 2.390 1.00 97.50 78 ASP A C 1
ATOM 628 O O . ASP A 1 78 ? 11.414 -17.717 2.445 1.00 97.50 78 ASP A O 1
ATOM 632 N N . ARG A 1 79 ? 9.453 -16.851 1.780 1.00 95.25 79 ARG A N 1
ATOM 633 C CA . ARG A 1 79 ? 9.982 -15.586 1.257 1.00 95.25 79 ARG A CA 1
ATOM 634 C C . ARG A 1 79 ? 9.093 -14.435 1.703 1.00 95.25 79 ARG A C 1
ATOM 636 O O . ARG A 1 79 ? 7.949 -14.337 1.272 1.00 95.25 79 ARG A O 1
ATOM 643 N N . ASN A 1 80 ? 9.650 -13.552 2.524 1.00 94.25 80 ASN A N 1
ATOM 644 C CA . ASN A 1 80 ? 8.969 -12.356 3.011 1.00 94.25 80 ASN A CA 1
ATOM 645 C C . ASN A 1 80 ? 9.456 -11.138 2.220 1.00 94.25 80 ASN A C 1
ATOM 647 O O . ASN A 1 80 ? 10.662 -10.921 2.093 1.00 94.25 80 ASN A O 1
ATOM 651 N N . SER A 1 81 ? 8.519 -10.364 1.678 1.00 96.38 81 SER A N 1
ATOM 652 C CA . SER A 1 81 ? 8.806 -9.112 0.978 1.00 96.38 81 SER A CA 1
ATOM 653 C C . SER A 1 81 ? 8.662 -7.920 1.933 1.00 96.38 81 SER A C 1
ATOM 655 O O . SER A 1 81 ? 8.393 -8.069 3.129 1.00 96.38 81 SER A O 1
ATOM 657 N N . PHE A 1 82 ? 8.840 -6.712 1.407 1.00 97.00 82 PHE A N 1
ATOM 658 C CA . PHE A 1 82 ? 8.615 -5.474 2.146 1.00 97.00 82 PHE A CA 1
ATOM 659 C C . PHE A 1 82 ? 7.193 -5.389 2.731 1.00 97.00 82 PHE A C 1
ATOM 661 O O . PHE A 1 82 ? 7.005 -4.865 3.825 1.00 97.00 82 PHE A O 1
ATOM 668 N N . GLU A 1 83 ? 6.202 -5.964 2.049 1.00 96.44 83 GLU A N 1
ATOM 669 C CA . GLU A 1 83 ? 4.815 -6.026 2.502 1.00 96.44 83 GLU A CA 1
ATOM 670 C C . GLU A 1 83 ? 4.674 -6.776 3.838 1.00 96.44 83 GLU A C 1
ATOM 672 O O . GLU A 1 83 ? 4.104 -6.229 4.783 1.00 96.44 83 GLU A O 1
ATOM 677 N N . GLN A 1 84 ? 5.261 -7.973 3.963 1.00 98.12 84 GLN A N 1
ATOM 678 C CA . GLN A 1 84 ? 5.261 -8.740 5.219 1.00 98.12 84 GLN A CA 1
ATOM 679 C C . GLN A 1 84 ? 5.991 -7.992 6.335 1.00 98.12 84 GLN A C 1
ATOM 681 O O . GLN A 1 84 ? 5.538 -7.993 7.478 1.00 98.12 84 GLN A O 1
ATOM 686 N N . PHE A 1 85 ? 7.099 -7.314 6.017 1.00 97.44 85 PHE A N 1
ATOM 687 C CA . PHE A 1 85 ? 7.791 -6.475 6.996 1.00 97.44 85 PHE A CA 1
ATOM 688 C C . PHE A 1 85 ? 6.868 -5.376 7.543 1.00 97.44 85 PHE A C 1
ATOM 690 O O . PHE A 1 85 ? 6.788 -5.201 8.758 1.00 97.44 85 PHE A O 1
ATOM 697 N N . CYS A 1 86 ? 6.130 -4.670 6.678 1.00 98.12 86 CYS A N 1
ATOM 698 C CA . CYS A 1 86 ? 5.163 -3.657 7.104 1.00 98.12 86 CYS A CA 1
ATOM 699 C C . CYS A 1 86 ? 4.046 -4.241 7.983 1.00 98.12 86 CYS A C 1
ATOM 701 O O . CYS A 1 86 ? 3.705 -3.637 9.002 1.00 98.12 86 CYS A O 1
ATOM 703 N N . ILE A 1 87 ? 3.504 -5.408 7.618 1.00 97.69 87 ILE A N 1
ATOM 704 C CA . ILE A 1 87 ? 2.453 -6.100 8.383 1.00 97.69 87 ILE A CA 1
ATOM 705 C C . ILE A 1 87 ? 2.969 -6.497 9.773 1.00 97.69 87 ILE A C 1
ATOM 707 O O . ILE A 1 87 ? 2.363 -6.154 10.792 1.00 97.69 87 ILE A O 1
ATOM 711 N N . ASN A 1 88 ? 4.122 -7.160 9.838 1.00 97.50 88 ASN A N 1
ATOM 712 C CA . ASN A 1 88 ? 4.698 -7.639 11.094 1.00 97.50 88 ASN A CA 1
ATOM 713 C C . ASN A 1 88 ? 5.153 -6.488 11.993 1.00 97.50 88 ASN A C 1
ATOM 715 O O . ASN A 1 88 ? 4.960 -6.539 13.205 1.00 97.50 88 ASN A O 1
ATOM 719 N N . TYR A 1 89 ? 5.688 -5.410 11.414 1.00 97.75 89 TYR A N 1
ATOM 720 C CA . TYR A 1 89 ? 6.038 -4.209 12.167 1.00 97.75 89 TYR A CA 1
ATOM 721 C C . TYR A 1 89 ? 4.810 -3.542 12.801 1.00 97.75 89 TYR A C 1
ATOM 723 O O . TYR A 1 89 ? 4.867 -3.120 13.957 1.00 97.75 89 TYR A O 1
ATOM 731 N N . ALA A 1 90 ? 3.689 -3.457 12.076 1.00 97.44 90 ALA A N 1
ATOM 732 C CA . ALA A 1 90 ? 2.442 -2.936 12.632 1.00 97.44 90 ALA A CA 1
ATOM 733 C C . ALA A 1 90 ? 1.945 -3.795 13.809 1.00 97.44 90 ALA A C 1
ATOM 735 O O . ALA A 1 90 ? 1.570 -3.245 14.847 1.00 97.44 90 ALA A O 1
ATOM 736 N N . ASN A 1 91 ? 2.020 -5.125 13.680 1.00 96.94 91 ASN A N 1
ATOM 737 C CA . ASN A 1 91 ? 1.699 -6.065 14.757 1.00 96.94 91 ASN A CA 1
ATOM 738 C C . ASN A 1 91 ? 2.607 -5.863 15.980 1.00 96.94 91 ASN A C 1
ATOM 740 O O . ASN A 1 91 ? 2.107 -5.723 17.094 1.00 96.94 91 ASN A O 1
ATOM 744 N N . GLU A 1 92 ? 3.920 -5.743 15.778 1.00 96.94 92 GLU A N 1
ATOM 745 C CA . GLU A 1 92 ? 4.882 -5.500 16.861 1.00 96.94 92 GLU A CA 1
ATOM 746 C C . GLU A 1 92 ? 4.572 -4.196 17.614 1.00 96.94 92 GLU A C 1
ATOM 748 O O . GLU A 1 92 ? 4.592 -4.141 18.844 1.00 96.94 92 GLU A O 1
ATOM 753 N N . LYS A 1 93 ? 4.210 -3.128 16.891 1.00 96.69 93 LYS A N 1
ATOM 754 C CA . LYS A 1 93 ? 3.814 -1.856 17.513 1.00 96.69 93 LYS A CA 1
ATOM 755 C C . LYS A 1 93 ? 2.515 -1.945 18.299 1.00 96.69 93 LYS A C 1
ATOM 757 O O . LYS A 1 93 ? 2.411 -1.316 19.355 1.00 96.69 93 LYS A O 1
ATOM 762 N N . LEU A 1 94 ? 1.549 -2.725 17.830 1.00 95.62 94 LEU A N 1
ATOM 763 C CA . LEU A 1 94 ? 0.310 -2.957 18.567 1.00 95.62 94 LEU A CA 1
ATOM 764 C C . LEU A 1 94 ? 0.548 -3.800 19.819 1.00 95.62 94 LEU A C 1
ATOM 766 O O . LEU A 1 94 ? 0.052 -3.434 20.884 1.00 95.62 94 LEU A O 1
ATOM 770 N N . GLN A 1 95 ? 1.375 -4.843 19.734 1.00 94.94 95 GLN A N 1
ATOM 771 C CA . GLN A 1 95 ? 1.754 -5.646 20.895 1.00 94.94 95 GLN A CA 1
ATOM 772 C C . GLN A 1 95 ? 2.514 -4.808 21.931 1.00 94.94 95 GLN A C 1
ATOM 774 O O . GLN A 1 95 ? 2.222 -4.878 23.125 1.00 94.94 95 GLN A O 1
ATOM 779 N N . GLN A 1 96 ? 3.437 -3.948 21.485 1.00 95.44 96 GLN A N 1
ATOM 780 C CA . GLN A 1 96 ? 4.146 -3.010 22.356 1.00 95.44 96 GLN A CA 1
ATOM 781 C C . GLN A 1 96 ? 3.174 -2.076 23.096 1.00 95.44 96 GLN A C 1
ATOM 783 O O . GLN A 1 96 ? 3.323 -1.853 24.300 1.00 95.44 96 GLN A O 1
ATOM 788 N N . GLN A 1 97 ? 2.175 -1.534 22.393 1.00 93.75 97 GLN A N 1
ATOM 789 C CA . GLN A 1 97 ? 1.158 -0.671 22.991 1.00 93.75 97 GLN A CA 1
ATOM 790 C C . GLN A 1 97 ? 0.284 -1.426 23.998 1.00 93.75 97 GLN A C 1
ATOM 792 O O . GLN A 1 97 ? 0.024 -0.895 25.079 1.00 93.75 97 GLN A O 1
ATOM 797 N N . PHE A 1 98 ? -0.142 -2.647 23.659 1.00 93.50 98 PHE A N 1
ATOM 798 C CA . PHE A 1 98 ? -0.918 -3.513 24.546 1.00 93.50 98 PHE A CA 1
ATOM 799 C C . PHE A 1 98 ? -0.150 -3.808 25.834 1.00 93.50 98 PHE A C 1
ATOM 801 O O . PHE A 1 98 ? -0.645 -3.507 26.917 1.00 93.50 98 PHE A O 1
ATOM 808 N N . ASN A 1 99 ? 1.091 -4.289 25.715 1.00 92.50 99 ASN A N 1
ATOM 809 C CA . ASN A 1 99 ? 1.943 -4.600 26.859 1.00 92.50 99 ASN A CA 1
ATOM 810 C C . ASN A 1 99 ? 2.101 -3.375 27.763 1.00 92.50 99 ASN A C 1
ATOM 812 O O . ASN A 1 99 ? 1.855 -3.459 28.960 1.00 92.50 99 ASN A O 1
ATOM 816 N N . ARG A 1 100 ? 2.441 -2.208 27.199 1.00 92.19 100 ARG A N 1
ATOM 817 C CA . ARG A 1 100 ? 2.587 -0.972 27.982 1.00 92.19 100 ARG A CA 1
ATOM 818 C C . ARG A 1 100 ? 1.310 -0.603 28.736 1.00 92.19 100 ARG A C 1
ATOM 820 O O . ARG A 1 100 ? 1.394 -0.136 29.866 1.00 92.19 100 ARG A O 1
ATOM 827 N N . HIS A 1 101 ? 0.150 -0.764 28.104 1.00 90.31 101 HIS A N 1
ATOM 828 C CA . HIS A 1 101 ? -1.129 -0.436 28.725 1.00 90.31 101 HIS A CA 1
ATOM 829 C C . HIS A 1 101 ? -1.465 -1.397 29.868 1.00 90.31 101 HIS A C 1
ATOM 831 O O . HIS A 1 101 ? -1.781 -0.933 30.957 1.00 90.31 101 HIS A O 1
ATOM 837 N N . VAL A 1 102 ? -1.330 -2.706 29.643 1.00 89.88 102 VAL A N 1
ATOM 838 C CA . VAL A 1 102 ? -1.573 -3.729 30.670 1.00 89.88 102 VAL A CA 1
ATOM 839 C C . VAL A 1 102 ? -0.606 -3.563 31.842 1.00 89.88 102 VAL A C 1
ATOM 841 O O . VAL A 1 102 ? -1.053 -3.462 32.977 1.00 89.88 102 VAL A O 1
ATOM 844 N N . PHE A 1 103 ? 0.696 -3.403 31.583 1.00 84.12 103 PHE A N 1
ATOM 845 C CA . PHE A 1 103 ? 1.689 -3.202 32.645 1.00 84.12 103 PHE A CA 1
ATOM 846 C C . PHE A 1 103 ? 1.463 -1.928 33.468 1.00 84.12 103 PHE A C 1
ATOM 848 O O . PHE A 1 103 ? 1.826 -1.890 34.638 1.00 84.12 103 PHE A O 1
ATOM 855 N N . H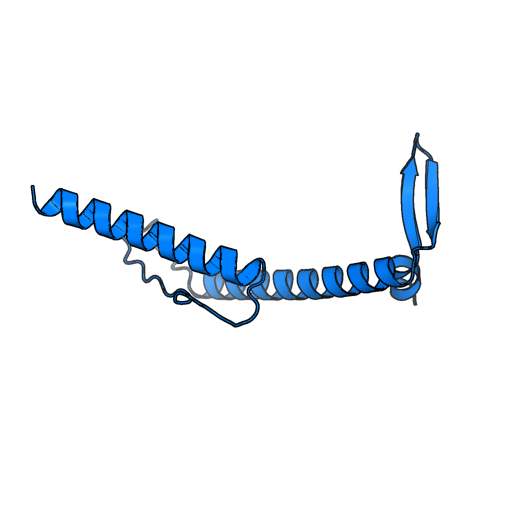IS A 1 104 ? 0.892 -0.875 32.877 1.00 77.75 104 HIS A N 1
ATOM 856 C CA . HIS A 1 104 ? 0.549 0.341 33.618 1.00 77.75 104 HIS A CA 1
ATOM 857 C C . HIS A 1 104 ? -0.696 0.169 34.496 1.00 77.75 104 HIS A C 1
ATOM 859 O O . HIS A 1 104 ? -0.850 0.902 35.463 1.00 77.75 104 HIS A O 1
ATOM 865 N N . LEU A 1 105 ? -1.583 -0.768 34.156 1.00 74.31 105 LEU A N 1
ATOM 866 C CA . LEU A 1 105 ? -2.787 -1.068 34.931 1.00 74.31 105 LEU A CA 1
ATOM 867 C C . LEU A 1 105 ? -2.526 -2.033 36.099 1.00 74.31 105 LEU A C 1
ATOM 869 O O . LEU A 1 105 ? -3.346 -2.097 37.009 1.00 74.31 105 LEU A O 1
ATOM 873 N N . GLU A 1 106 ? -1.425 -2.789 36.065 1.00 70.56 106 GLU A N 1
ATOM 874 C CA . GLU A 1 106 ? -1.045 -3.754 37.111 1.00 70.56 106 GLU A CA 1
ATOM 875 C C . GLU A 1 106 ? -0.162 -3.167 38.237 1.00 70.56 106 GLU A C 1
ATOM 877 O O . GLU A 1 106 ? 0.112 -3.874 39.206 1.00 70.56 106 GLU A O 1
ATOM 882 N N . GLN A 1 107 ? 0.280 -1.904 38.133 1.00 53.25 107 GLN A N 1
ATOM 883 C CA . GLN A 1 107 ? 0.982 -1.161 39.200 1.00 53.25 107 GLN A CA 1
ATOM 884 C C . GLN A 1 107 ? 0.017 -0.269 39.979 1.00 53.25 107 GLN A C 1
ATOM 886 O O . GLN A 1 107 ? 0.157 -0.217 41.221 1.00 53.25 107 GLN A O 1
#

Organism: Nothobranchius kuhntae (NCBI:txid321403)

Mean predicted aligned error: 6.5 Å

InterPro domains:
  IPR001609 Myosin head, motor domain-like [PF00063] (2-107)
  IPR001609 Myosin head, motor domain-like [PS51456] (1-107)
  IPR027417 P-loop containing nucleoside triphosphate hydrolase [SSF52540] (2-107)
  IPR036961 Kinesin motor domain superfamily [G3DSA:3.40.850.10] (58-74)

Nearest PDB structures (foldseek):
  7mf3-assembly1_A  TM=8.859E-01  e=4.108E-04  Gallus gallus
  7udt-assembly1_D  TM=8.836E-01  e=6.125E-04  Mus musculus
  6z47-assembly1_B  TM=9.002E-01  e=1.043E-03  Meleagris gallopavo